Protein AF-A0A952CS26-F1 (afdb_monomer)

Secondary structure (DSSP, 8-state):
--HHHHHHHHHHHHHHTT--HHHHHHHHHHEEEEEEESSTTSPEEEEEEEGGGHHHHHHSPPPBP--HHHHHHHHHTT-PEEEE-SSPP----

Radius of gyration: 15.28 Å; Cα contacts (8 Å, |Δi|>4): 102; chains: 1; bounding box: 36×29×30 Å

Nearest PDB structures (foldseek):
  2e6x-assembly2_B  TM=8.384E-01  e=8.821E-07  Thermus thermophilus HB8
  2e6x-assembly3_C-2  TM=9.188E-01  e=3.391E-06  Thermus thermophilus HB8
  7z3o-assembly1_SD  TM=2.311E-01  e=3.625E-01  Thermochaetoides thermophila DSM 1495
  5lm7-assembly1_A  TM=3.206E-01  e=2.087E+00  Escherichia coli O157:H7
  7zg9-assembly2_B  TM=3.024E-01  e=5.728E+00  Saccharomyces cerevisiae S288C

Foldseek 3Di:
DDPVVVVVVVVVVCVVVVHDPVVVVVVVVQKDWDWAALDPPGQTEIEIEGPVLVVQVVVDRDGDDDDPVSVVVSVVVVRYHYHYRDPPPPDDD

Structure (mmCIF, N/CA/C/O backbone):
data_AF-A0A952CS26-F1
#
_entry.id   AF-A0A952CS26-F1
#
loop_
_atom_site.group_PDB
_atom_site.id
_atom_site.type_symbol
_atom_site.label_atom_id
_atom_site.label_alt_id
_atom_site.label_comp_id
_atom_site.label_asym_id
_atom_site.label_entity_id
_atom_site.label_seq_id
_atom_site.pdbx_PDB_ins_code
_atom_site.Cartn_x
_atom_site.Cartn_y
_atom_site.Cartn_z
_atom_site.occupancy
_atom_site.B_iso_or_equiv
_atom_site.auth_seq_id
_atom_site.auth_comp_id
_atom_site.auth_asym_id
_atom_site.auth_atom_id
_atom_site.pdbx_PDB_model_num
ATOM 1 N N . MET A 1 1 ? -9.947 8.082 -14.783 1.00 55.72 1 MET A N 1
ATOM 2 C CA . MET A 1 1 ? -10.790 8.732 -13.754 1.00 55.72 1 MET A CA 1
ATOM 3 C C . MET A 1 1 ? -9.987 9.883 -13.192 1.00 55.72 1 MET A C 1
ATOM 5 O O . MET A 1 1 ? -8.814 9.666 -12.925 1.00 55.72 1 MET A O 1
ATOM 9 N N . SER A 1 2 ? -10.556 11.078 -13.071 1.00 70.62 2 SER A N 1
ATOM 10 C CA . SER A 1 2 ? -9.826 12.210 -12.488 1.00 70.62 2 SER A CA 1
ATOM 11 C C . SER A 1 2 ? -9.656 12.002 -10.980 1.00 70.62 2 SER A C 1
ATOM 13 O O . SER A 1 2 ? -10.555 11.472 -10.330 1.00 70.62 2 SER A O 1
ATOM 15 N N . GLU A 1 3 ? -8.523 12.425 -10.425 1.00 69.19 3 GLU A N 1
ATOM 16 C CA . GLU A 1 3 ? -8.182 12.322 -8.995 1.00 69.19 3 GLU A CA 1
ATOM 17 C C . GLU A 1 3 ? -9.279 12.906 -8.086 1.00 69.19 3 GLU A C 1
ATOM 19 O O . GLU A 1 3 ? -9.693 12.285 -7.109 1.00 69.19 3 GLU A O 1
ATOM 24 N N . THR A 1 4 ? -9.874 14.027 -8.503 1.00 74.38 4 THR A N 1
ATOM 25 C CA . THR A 1 4 ? -11.022 14.667 -7.840 1.00 74.38 4 THR A CA 1
ATOM 26 C C . THR A 1 4 ? -12.242 13.746 -7.730 1.00 74.38 4 THR A C 1
ATOM 28 O O . THR A 1 4 ? -12.954 13.764 -6.731 1.00 74.38 4 THR A O 1
ATOM 31 N N . THR A 1 5 ? -12.491 12.907 -8.739 1.00 84.62 5 THR A N 1
ATOM 32 C CA . THR A 1 5 ? -13.616 11.959 -8.739 1.00 84.62 5 THR A CA 1
ATOM 33 C C . THR A 1 5 ? -13.367 10.792 -7.785 1.00 84.62 5 THR A C 1
ATOM 35 O O . THR A 1 5 ? -14.311 10.280 -7.186 1.00 84.62 5 THR A O 1
ATOM 38 N N . LEU A 1 6 ? -12.109 10.367 -7.633 1.00 82.06 6 LEU A N 1
ATOM 39 C CA . LEU A 1 6 ? -11.738 9.319 -6.684 1.00 82.06 6 LEU A CA 1
ATOM 40 C C . LEU A 1 6 ? -11.879 9.812 -5.242 1.00 82.06 6 LEU A C 1
ATOM 42 O O . LEU A 1 6 ? -12.466 9.106 -4.427 1.00 82.06 6 LEU A O 1
ATOM 46 N N . HIS A 1 7 ? -11.391 11.020 -4.955 1.00 82.12 7 HIS A N 1
ATOM 47 C CA . HIS A 1 7 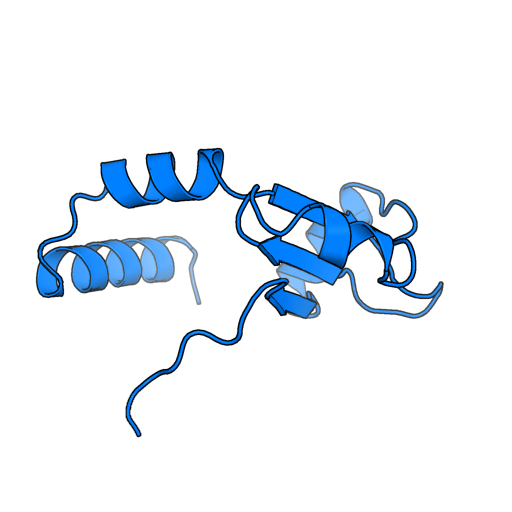? -11.473 11.614 -3.624 1.00 82.12 7 HIS A CA 1
ATOM 48 C C . HIS A 1 7 ? -12.927 11.757 -3.156 1.00 82.12 7 HIS A C 1
ATOM 50 O O . HIS A 1 7 ? -13.287 11.199 -2.126 1.00 82.12 7 HIS A O 1
ATOM 56 N N . ALA A 1 8 ? -13.794 12.356 -3.980 1.00 87.56 8 ALA A N 1
ATOM 57 C CA . ALA A 1 8 ? -15.217 12.494 -3.658 1.00 87.56 8 ALA A CA 1
ATOM 58 C C . ALA A 1 8 ? -15.909 11.136 -3.427 1.00 87.56 8 ALA A C 1
ATOM 60 O O . ALA A 1 8 ? -16.773 10.994 -2.562 1.00 87.56 8 ALA A O 1
ATOM 61 N N . ARG A 1 9 ? -15.522 10.101 -4.186 1.00 88.69 9 ARG A N 1
ATOM 62 C CA . ARG A 1 9 ? -16.063 8.748 -4.002 1.00 88.69 9 ARG A CA 1
ATOM 63 C C . ARG A 1 9 ? -15.593 8.109 -2.696 1.00 88.69 9 ARG A C 1
ATOM 65 O O . ARG A 1 9 ? -16.374 7.394 -2.069 1.00 88.69 9 ARG A O 1
ATOM 72 N N . LEU A 1 10 ? -14.339 8.330 -2.307 1.00 85.81 10 LEU A N 1
ATOM 73 C CA . LEU A 1 10 ? -13.808 7.869 -1.027 1.00 85.81 10 LEU A CA 1
ATOM 74 C C . LEU A 1 10 ? -14.527 8.559 0.130 1.00 85.81 10 LEU A C 1
ATOM 76 O O . LEU A 1 10 ? -15.038 7.859 0.996 1.00 85.81 10 LEU A O 1
ATOM 80 N N . GLU A 1 11 ? -14.655 9.887 0.098 1.00 88.06 11 GLU A N 1
ATOM 81 C CA . GLU A 1 11 ? -15.387 10.653 1.116 1.00 88.06 11 GLU A CA 1
ATOM 82 C C . GLU A 1 11 ? -16.821 10.145 1.289 1.00 88.06 11 GLU A C 1
ATOM 84 O O . GLU A 1 11 ? -17.239 9.857 2.409 1.00 88.06 11 GLU A O 1
ATOM 89 N N . GLN A 1 12 ? -17.548 9.944 0.184 1.00 89.75 12 GLN A N 1
ATOM 90 C CA . GLN A 1 12 ? -18.906 9.405 0.243 1.00 89.75 12 GLN A CA 1
ATOM 91 C C . GLN A 1 12 ? -18.939 7.994 0.846 1.00 89.75 12 GLN A C 1
ATOM 93 O O . GLN A 1 12 ? -19.771 7.709 1.698 1.00 89.75 12 GLN A O 1
ATOM 98 N N . THR A 1 13 ? -18.014 7.118 0.443 1.00 90.81 13 THR A N 1
ATOM 99 C CA . THR A 1 13 ? -17.956 5.738 0.957 1.00 90.81 13 THR A CA 1
ATOM 100 C C . THR A 1 13 ? -17.672 5.715 2.461 1.00 90.81 13 THR A C 1
ATOM 102 O O . THR A 1 13 ? -18.249 4.912 3.188 1.00 90.81 13 THR A O 1
ATOM 105 N N . LEU A 1 14 ? -16.785 6.590 2.938 1.00 89.44 14 LEU A N 1
ATOM 106 C CA . LEU A 1 14 ? -16.471 6.714 4.359 1.00 89.44 14 LEU A CA 1
ATOM 107 C C . LEU A 1 14 ? -17.675 7.243 5.144 1.00 89.44 14 LEU A C 1
ATOM 109 O O . LEU A 1 14 ? -18.027 6.660 6.169 1.00 89.44 14 LEU A O 1
ATOM 113 N N . ALA A 1 15 ? -18.357 8.267 4.621 1.00 89.44 15 ALA A N 1
ATOM 114 C CA . ALA A 1 15 ? -19.576 8.804 5.218 1.00 89.44 15 ALA A CA 1
ATOM 115 C C . ALA A 1 15 ? -20.681 7.738 5.332 1.00 89.44 15 ALA A C 1
ATOM 117 O O . ALA A 1 15 ? -21.290 7.601 6.392 1.00 89.44 15 ALA A O 1
ATOM 118 N N . ASP A 1 16 ? -20.886 6.932 4.285 1.00 94.31 16 ASP A N 1
ATOM 119 C CA . ASP A 1 16 ? -21.872 5.841 4.271 1.00 94.31 16 ASP A CA 1
ATOM 120 C C . ASP A 1 16 ? -21.569 4.762 5.329 1.00 94.31 16 ASP A C 1
ATOM 122 O O . ASP A 1 16 ? -22.480 4.122 5.855 1.00 94.31 16 ASP A O 1
ATOM 126 N N . LEU A 1 17 ? -20.289 4.569 5.662 1.00 91.75 17 LEU A N 1
ATOM 127 C CA . LEU A 1 17 ? -19.824 3.635 6.690 1.00 91.75 17 LEU A CA 1
ATOM 128 C C . LEU A 1 17 ? -19.743 4.263 8.093 1.00 91.75 17 LEU A C 1
ATOM 130 O O . LEU A 1 17 ? -19.379 3.569 9.043 1.00 91.75 17 LEU A O 1
ATOM 134 N N . GLY A 1 18 ? -20.060 5.556 8.239 1.00 92.62 18 GLY A N 1
ATOM 135 C CA . GLY A 1 18 ? -19.903 6.293 9.496 1.00 92.62 18 GLY A CA 1
ATOM 136 C C . GLY A 1 18 ? -18.443 6.434 9.940 1.00 92.62 18 GLY A C 1
ATOM 137 O O . GLY A 1 18 ? -18.170 6.526 11.136 1.00 92.62 18 GLY A O 1
ATOM 138 N N . VAL A 1 19 ? -17.503 6.395 8.992 1.00 89.56 19 VAL A N 1
ATOM 139 C CA . VAL A 1 19 ? -16.067 6.534 9.237 1.00 89.56 19 VAL A CA 1
ATOM 140 C C . VAL A 1 19 ? -15.655 7.971 8.941 1.00 89.56 19 VAL A C 1
ATOM 142 O O . VAL A 1 19 ? -15.838 8.467 7.833 1.00 89.56 19 VAL A O 1
ATOM 145 N N . GLU A 1 20 ? -15.063 8.637 9.927 1.00 88.69 20 GLU A N 1
ATOM 146 C CA . GLU A 1 20 ? -14.497 9.975 9.749 1.00 88.69 20 GLU A CA 1
ATOM 147 C C . GLU A 1 20 ? -13.311 9.939 8.776 1.00 88.69 20 GLU A C 1
ATOM 149 O O . GLU A 1 20 ? -12.458 9.054 8.861 1.00 88.69 20 GLU A O 1
ATOM 154 N N . ALA A 1 21 ? -13.200 10.931 7.887 1.00 80.81 21 ALA A N 1
ATOM 155 C CA . ALA A 1 21 ? -12.120 10.985 6.895 1.00 80.81 21 ALA A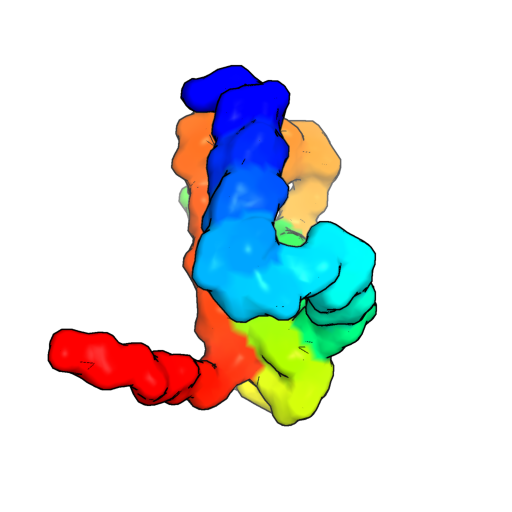 CA 1
ATOM 156 C C . ALA A 1 21 ? -10.719 10.917 7.539 1.00 80.81 21 ALA A C 1
ATOM 158 O O . ALA A 1 21 ? -9.839 10.207 7.050 1.00 80.81 21 ALA A O 1
ATOM 159 N N . GLY A 1 22 ? -10.540 11.566 8.696 1.00 85.06 22 GLY A N 1
ATOM 160 C CA . GLY A 1 22 ? -9.289 11.522 9.459 1.00 85.06 22 GLY A CA 1
ATOM 161 C C . GLY A 1 22 ? -8.907 10.125 9.965 1.00 85.06 22 GLY A C 1
ATOM 162 O O . GLY A 1 22 ? -7.721 9.840 10.112 1.00 85.06 22 GLY A O 1
ATOM 163 N N . ALA A 1 23 ? -9.875 9.223 10.160 1.00 86.62 23 ALA A N 1
ATOM 164 C CA . ALA A 1 23 ? -9.600 7.846 10.569 1.00 86.62 23 ALA A CA 1
ATOM 165 C C . ALA A 1 23 ? -8.929 7.035 9.448 1.00 86.62 23 ALA A C 1
ATOM 167 O O . ALA A 1 23 ? -8.151 6.122 9.727 1.00 86.62 23 ALA A O 1
ATOM 168 N N . LEU A 1 24 ? -9.191 7.366 8.176 1.00 83.62 24 LEU A N 1
ATOM 169 C CA . LEU A 1 24 ? -8.503 6.738 7.047 1.00 83.62 24 LEU A CA 1
ATOM 170 C C . LEU A 1 24 ? -7.041 7.192 6.968 1.00 83.62 24 LEU A C 1
ATOM 172 O O . LEU A 1 24 ? -6.163 6.365 6.727 1.00 83.62 24 LEU A O 1
ATOM 176 N N . GLU A 1 25 ? -6.784 8.481 7.192 1.00 85.00 25 GLU A N 1
ATOM 177 C CA . GLU A 1 25 ? -5.431 9.045 7.256 1.00 85.00 25 GLU A CA 1
ATOM 178 C C . GLU A 1 25 ? -4.628 8.389 8.392 1.00 85.00 25 GLU A C 1
ATOM 180 O O . GLU A 1 25 ? -3.510 7.904 8.196 1.00 85.00 25 GLU A O 1
ATOM 185 N N . GLU A 1 26 ? -5.246 8.288 9.573 1.00 89.12 26 GLU A N 1
ATOM 186 C CA . GLU A 1 26 ? -4.678 7.611 10.734 1.00 89.12 26 GLU A CA 1
ATOM 187 C C . GLU A 1 26 ? -4.400 6.136 10.429 1.00 89.12 26 GLU A C 1
ATOM 189 O O . GLU A 1 26 ? -3.287 5.659 10.666 1.00 89.12 26 GLU A O 1
ATOM 194 N N . LEU A 1 27 ? -5.350 5.417 9.824 1.00 86.31 27 LEU A N 1
ATOM 195 C CA . LEU A 1 27 ? -5.132 4.041 9.388 1.00 86.31 27 LEU A CA 1
ATOM 196 C C . LEU A 1 27 ? -3.940 3.953 8.432 1.00 86.31 27 LEU A C 1
ATOM 198 O O . LEU A 1 27 ? -3.030 3.167 8.683 1.00 86.31 27 LEU A O 1
ATOM 202 N N . ALA A 1 28 ? -3.911 4.766 7.374 1.00 88.25 28 ALA A N 1
ATOM 203 C CA . ALA A 1 28 ? -2.860 4.748 6.361 1.00 88.25 28 ALA A CA 1
ATOM 204 C C . ALA A 1 28 ? -1.464 4.962 6.969 1.00 88.25 28 ALA A C 1
ATOM 206 O O . ALA A 1 28 ? -0.522 4.259 6.592 1.00 88.25 28 ALA A O 1
ATOM 207 N N . SER A 1 29 ? -1.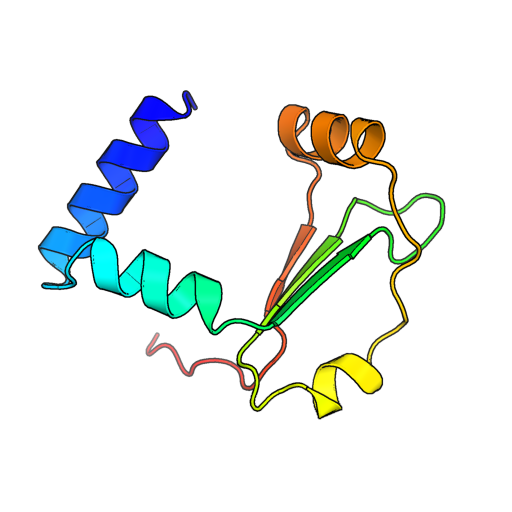347 5.861 7.953 1.00 90.50 29 SER A N 1
ATOM 208 C CA . SER A 1 29 ? -0.101 6.111 8.691 1.00 90.50 29 SER A CA 1
ATOM 209 C C . SER A 1 29 ? 0.358 4.941 9.573 1.00 90.50 29 SER A C 1
ATOM 211 O O . SER A 1 29 ? 1.553 4.788 9.818 1.00 90.50 29 SER A O 1
ATOM 213 N N . ASN A 1 30 ? -0.571 4.089 10.017 1.00 91.69 30 ASN A N 1
ATOM 214 C CA . ASN A 1 30 ? -0.290 2.911 10.842 1.00 91.69 30 ASN A CA 1
ATOM 215 C C . ASN A 1 30 ? -0.053 1.632 10.013 1.00 91.69 30 ASN A C 1
ATOM 217 O O . ASN A 1 30 ? 0.290 0.579 10.566 1.00 91.69 30 ASN A O 1
ATOM 221 N N . LEU A 1 31 ? -0.232 1.692 8.690 1.00 94.56 31 LEU A N 1
ATOM 222 C CA . LEU A 1 31 ? 0.066 0.582 7.790 1.00 94.56 31 LEU A CA 1
ATOM 223 C C . LEU A 1 31 ? 1.563 0.515 7.470 1.00 94.56 31 LEU A C 1
ATOM 225 O O . LEU A 1 31 ? 2.267 1.518 7.366 1.00 94.56 31 LEU A O 1
ATOM 229 N N . LEU A 1 32 ? 2.052 -0.706 7.271 1.00 95.31 32 LEU A N 1
ATOM 230 C CA . LEU A 1 32 ? 3.376 -0.954 6.725 1.00 95.31 32 LEU A CA 1
ATOM 231 C C . LEU A 1 32 ? 3.298 -0.951 5.197 1.00 95.31 32 LEU A C 1
ATOM 233 O O . LEU A 1 32 ? 2.536 -1.721 4.610 1.00 95.31 32 LEU A O 1
ATOM 237 N N . TRP A 1 33 ? 4.150 -0.143 4.566 1.00 95.06 33 TRP A N 1
ATOM 238 C CA . TRP A 1 33 ? 4.223 0.005 3.114 1.00 95.06 33 TRP A CA 1
ATOM 239 C C . TRP A 1 33 ? 5.587 -0.439 2.583 1.00 95.06 33 TRP A C 1
ATOM 241 O O . TRP A 1 33 ? 6.635 -0.088 3.131 1.00 95.06 33 TRP A O 1
ATOM 251 N N . ARG A 1 34 ? 5.592 -1.202 1.488 1.00 95.56 34 ARG A N 1
ATOM 252 C CA . ARG A 1 34 ? 6.797 -1.514 0.704 1.00 95.56 34 ARG A CA 1
ATOM 253 C C . ARG A 1 34 ? 6.498 -1.316 -0.772 1.00 95.56 34 ARG A C 1
ATOM 255 O O . ARG A 1 34 ? 5.553 -1.906 -1.282 1.00 95.56 34 ARG A O 1
ATOM 262 N N . ILE A 1 35 ? 7.325 -0.523 -1.442 1.00 95.56 35 ILE A N 1
ATOM 263 C CA . ILE A 1 35 ? 7.166 -0.187 -2.858 1.00 95.56 35 ILE A CA 1
ATOM 264 C C . ILE A 1 35 ? 8.432 -0.600 -3.601 1.00 95.56 35 ILE A C 1
ATOM 266 O O . ILE A 1 35 ? 9.542 -0.394 -3.108 1.00 95.56 35 ILE A O 1
ATOM 270 N N . GLY A 1 36 ? 8.264 -1.218 -4.765 1.00 96.00 36 GLY A N 1
ATOM 271 C CA . GLY A 1 36 ? 9.370 -1.611 -5.629 1.00 96.00 36 GLY A CA 1
ATOM 272 C C . GLY A 1 36 ? 8.976 -2.698 -6.620 1.00 96.00 36 GLY A C 1
ATOM 273 O O . GLY A 1 36 ? 7.811 -3.078 -6.706 1.00 96.00 36 GLY A O 1
ATOM 274 N N . ARG A 1 37 ? 9.941 -3.236 -7.364 1.00 94.19 37 ARG A N 1
ATOM 275 C CA . ARG A 1 37 ? 9.700 -4.297 -8.352 1.00 94.19 37 ARG A CA 1
ATOM 276 C C . ARG A 1 37 ? 10.041 -5.670 -7.786 1.00 94.19 37 ARG A C 1
ATOM 278 O O . ARG A 1 37 ? 11.082 -5.854 -7.153 1.00 94.19 37 ARG A O 1
ATOM 285 N N . ALA A 1 38 ? 9.175 -6.652 -8.022 1.00 87.00 38 ALA A N 1
ATOM 286 C CA . ALA A 1 38 ? 9.435 -8.035 -7.619 1.00 87.00 38 ALA A CA 1
ATOM 287 C C . ALA A 1 38 ? 10.529 -8.688 -8.491 1.00 87.00 38 ALA A C 1
ATOM 289 O O . ALA A 1 38 ? 11.357 -9.447 -7.997 1.00 87.00 38 ALA A O 1
ATOM 290 N N . ASN A 1 39 ? 10.573 -8.347 -9.774 1.00 87.62 39 ASN A N 1
ATOM 291 C CA . ASN A 1 39 ? 11.517 -8.804 -10.795 1.00 87.62 39 ASN A CA 1
ATOM 292 C C . ASN A 1 39 ? 11.851 -7.632 -11.739 1.00 87.62 39 ASN A C 1
ATOM 294 O O . ASN A 1 39 ? 11.141 -6.633 -11.719 1.00 87.62 39 ASN A O 1
ATOM 298 N N . ASP A 1 40 ? 12.943 -7.723 -12.510 1.00 82.62 40 ASP A N 1
ATOM 299 C CA . ASP A 1 40 ? 13.428 -6.584 -13.324 1.00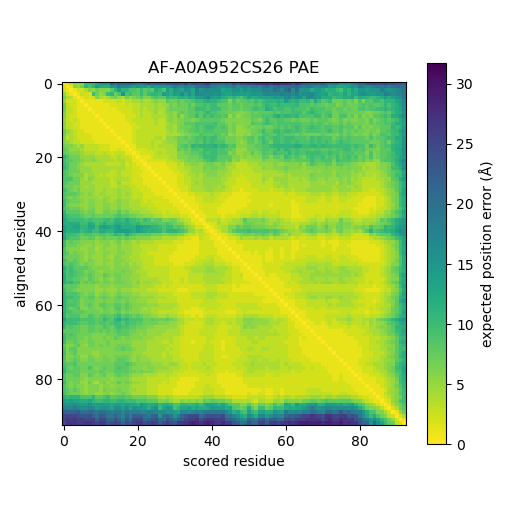 82.62 40 ASP A CA 1
ATOM 300 C C . ASP A 1 40 ? 12.375 -6.108 -14.338 1.00 82.62 40 ASP A C 1
ATOM 302 O O . ASP A 1 40 ? 12.111 -4.915 -14.429 1.00 82.62 40 ASP A O 1
ATOM 306 N N . ASP 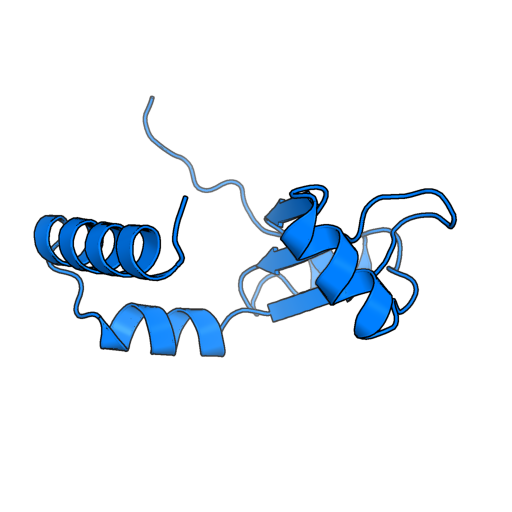A 1 41 ? 11.672 -7.045 -14.975 1.00 83.31 41 ASP A N 1
ATOM 307 C CA . ASP A 1 41 ? 10.609 -6.751 -15.949 1.00 83.31 41 ASP A CA 1
ATOM 308 C C . ASP A 1 41 ? 9.198 -6.716 -15.322 1.00 83.31 41 ASP A C 1
ATOM 310 O O . ASP A 1 41 ? 8.183 -6.810 -16.011 1.00 83.31 41 ASP A O 1
ATOM 314 N N . GLY A 1 42 ? 9.111 -6.661 -13.990 1.00 85.38 42 GLY A N 1
ATOM 315 C CA . GLY A 1 42 ? 7.847 -6.713 -13.255 1.00 85.38 42 GLY A CA 1
ATOM 316 C C . GLY A 1 42 ? 7.158 -5.371 -13.079 1.00 85.38 42 GLY A C 1
ATOM 317 O O . GLY A 1 42 ? 7.829 -4.338 -13.092 1.00 85.38 42 GLY A O 1
ATOM 318 N N . PRO A 1 43 ? 5.843 -5.360 -12.789 1.00 93.12 43 PRO A N 1
ATOM 319 C CA . PRO A 1 43 ? 5.157 -4.132 -12.412 1.00 93.12 43 PRO A CA 1
ATOM 320 C C . PRO A 1 43 ? 5.722 -3.560 -11.108 1.00 93.12 43 PRO A C 1
ATOM 322 O O . PRO A 1 43 ? 6.162 -4.298 -10.213 1.00 93.12 43 PRO A O 1
ATOM 325 N N . VAL A 1 44 ? 5.630 -2.238 -10.963 1.00 96.06 44 VAL A N 1
ATOM 326 C CA . VAL A 1 44 ? 5.799 -1.591 -9.659 1.00 96.06 44 VAL A CA 1
ATOM 327 C C . VAL A 1 44 ? 4.749 -2.173 -8.716 1.00 96.06 44 VAL A C 1
ATOM 329 O O . VAL A 1 44 ? 3.550 -2.143 -8.984 1.00 96.06 44 VAL A O 1
ATOM 332 N N . THR A 1 45 ? 5.215 -2.767 -7.627 1.00 96.69 45 THR A N 1
ATOM 333 C CA . THR A 1 45 ? 4.389 -3.465 -6.650 1.00 96.69 45 THR A CA 1
ATOM 334 C C . THR A 1 45 ? 4.351 -2.667 -5.356 1.00 96.69 45 THR A C 1
ATOM 336 O O . THR A 1 45 ? 5.395 -2.309 -4.809 1.00 96.69 45 THR A O 1
ATOM 339 N N . VAL A 1 46 ? 3.146 -2.422 -4.849 1.00 96.31 46 VAL A N 1
ATOM 340 C CA . VAL A 1 46 ? 2.886 -1.825 -3.539 1.00 96.31 46 VAL A CA 1
ATOM 341 C C . VAL A 1 46 ? 2.356 -2.922 -2.627 1.00 96.31 46 VAL A C 1
ATOM 343 O O . VAL A 1 46 ? 1.236 -3.399 -2.797 1.00 96.31 46 VAL A O 1
ATOM 346 N N . ARG A 1 47 ? 3.162 -3.329 -1.648 1.00 96.62 47 ARG A N 1
ATOM 347 C CA . ARG A 1 47 ? 2.722 -4.206 -0.562 1.00 96.62 47 ARG A CA 1
ATOM 348 C C . ARG A 1 47 ? 2.295 -3.366 0.621 1.00 96.62 47 ARG A C 1
ATOM 350 O O . ARG A 1 47 ? 3.082 -2.560 1.117 1.00 96.62 47 ARG A O 1
ATOM 357 N N . VAL A 1 48 ? 1.076 -3.605 1.078 1.00 96.31 48 VAL A N 1
ATOM 358 C CA . VAL A 1 48 ? 0.469 -2.909 2.208 1.00 96.31 48 VAL A CA 1
ATOM 359 C C . VAL A 1 48 ? -0.109 -3.920 3.189 1.00 96.31 48 VAL A C 1
ATOM 361 O O . VAL A 1 48 ? -0.652 -4.949 2.792 1.00 96.31 48 VAL A O 1
ATOM 364 N N . GLY A 1 49 ? 0.033 -3.653 4.480 1.00 95.38 49 GLY A N 1
ATOM 365 C CA . GLY A 1 49 ? -0.461 -4.533 5.530 1.00 95.38 49 GLY A CA 1
ATOM 366 C C . GLY A 1 49 ? -0.383 -3.881 6.898 1.00 95.38 49 GLY A C 1
ATOM 367 O O . GLY A 1 49 ? 0.224 -2.827 7.064 1.00 95.38 49 GLY A O 1
ATOM 368 N N . LEU A 1 50 ? -0.989 -4.515 7.898 1.00 93.00 50 LEU A N 1
ATOM 369 C CA . LEU A 1 50 ? -0.886 -4.052 9.281 1.00 93.00 50 LEU A CA 1
ATOM 370 C C . LEU A 1 50 ? 0.561 -4.172 9.777 1.00 93.00 50 LEU A C 1
ATOM 372 O O . LEU A 1 50 ? 1.264 -5.118 9.415 1.00 93.00 50 LEU A O 1
ATOM 376 N N . ALA A 1 51 ? 0.982 -3.283 10.680 1.00 91.00 51 ALA A N 1
ATOM 377 C CA . ALA A 1 51 ? 2.294 -3.377 11.328 1.00 91.00 51 ALA A CA 1
ATOM 378 C C . ALA A 1 51 ? 2.521 -4.740 12.019 1.00 91.00 51 ALA A C 1
ATOM 380 O O . ALA A 1 51 ? 3.626 -5.280 11.994 1.00 91.00 51 ALA A O 1
ATOM 381 N N . SER A 1 52 ? 1.457 -5.359 12.544 1.00 91.25 52 SER A N 1
ATOM 382 C CA . SER A 1 52 ? 1.477 -6.714 13.120 1.00 91.25 52 SER A CA 1
ATOM 383 C C . SER A 1 52 ? 1.833 -7.822 12.120 1.00 91.25 52 SER A C 1
ATOM 385 O O . SER A 1 52 ? 2.176 -8.926 12.527 1.00 91.25 52 SER A O 1
ATOM 387 N N . SER A 1 53 ? 1.779 -7.548 10.814 1.00 93.69 53 SER A N 1
ATOM 388 C CA . SER A 1 53 ? 2.138 -8.492 9.749 1.00 93.69 53 SER A CA 1
ATOM 389 C C . SER A 1 53 ? 3.605 -8.382 9.319 1.00 93.69 53 SER A C 1
ATOM 391 O O . SER A 1 53 ? 3.986 -8.994 8.324 1.00 93.69 53 SER A O 1
ATOM 393 N N . ALA A 1 54 ? 4.449 -7.632 10.039 1.00 92.69 54 ALA A N 1
ATOM 394 C CA . ALA A 1 54 ? 5.844 -7.386 9.661 1.00 92.69 54 ALA A CA 1
ATOM 395 C C . ALA A 1 54 ? 6.658 -8.666 9.374 1.00 92.69 54 ALA A C 1
ATOM 397 O O . ALA A 1 54 ? 7.464 -8.671 8.445 1.00 92.69 54 ALA A O 1
ATOM 398 N N . GLU A 1 55 ? 6.432 -9.759 10.109 1.00 93.94 55 GLU A N 1
ATOM 399 C CA . GLU A 1 55 ? 7.091 -11.051 9.848 1.00 93.94 55 GLU A CA 1
ATOM 400 C C . GLU A 1 55 ? 6.685 -11.657 8.495 1.00 93.94 55 GLU A C 1
ATOM 402 O O . GLU A 1 55 ? 7.525 -12.193 7.774 1.00 93.94 55 GLU A O 1
ATOM 407 N N . LEU A 1 56 ? 5.420 -11.505 8.087 1.00 94.25 56 LEU A N 1
ATOM 408 C CA . LEU A 1 56 ? 4.945 -11.972 6.781 1.00 94.25 56 LEU A CA 1
ATOM 409 C C . LEU A 1 56 ? 5.594 -11.198 5.634 1.00 94.25 56 LEU A C 1
ATOM 411 O O . LEU A 1 56 ? 5.862 -11.773 4.588 1.00 94.25 56 LEU A O 1
ATOM 415 N N . PHE A 1 57 ? 5.909 -9.915 5.813 1.00 94.88 57 PHE A N 1
ATOM 416 C CA . PHE A 1 57 ? 6.663 -9.174 4.798 1.00 94.88 57 PHE A CA 1
ATOM 417 C C . PHE A 1 57 ? 8.066 -9.749 4.578 1.00 94.88 57 PHE A C 1
ATOM 419 O O . PHE A 1 57 ? 8.566 -9.691 3.456 1.00 94.88 57 PHE A O 1
ATOM 426 N N . GLN A 1 58 ? 8.698 -10.292 5.625 1.00 92.38 58 GLN A N 1
ATOM 427 C CA . GLN A 1 58 ? 10.050 -10.855 5.550 1.00 92.38 58 GLN A CA 1
ATOM 428 C C . GLN A 1 58 ? 10.087 -12.204 4.826 1.00 92.38 58 GLN A C 1
ATOM 430 O O . GLN A 1 58 ? 11.110 -12.544 4.237 1.00 92.38 58 GLN A O 1
ATOM 435 N N . SER A 1 59 ? 8.988 -12.962 4.843 1.00 93.81 59 SER A N 1
ATOM 436 C CA . SER A 1 59 ? 8.897 -14.241 4.129 1.00 93.81 59 SER A CA 1
ATOM 437 C C . SER A 1 59 ? 8.647 -14.080 2.625 1.00 93.81 59 SER A C 1
ATOM 439 O O . SER A 1 59 ? 8.852 -15.023 1.860 1.00 93.81 59 SER A O 1
ATOM 441 N N . LEU A 1 60 ? 8.229 -12.891 2.179 1.00 93.56 60 LEU A N 1
ATOM 442 C CA . LEU A 1 60 ? 8.005 -12.588 0.769 1.00 93.56 60 LEU A CA 1
ATOM 443 C C . LEU A 1 60 ? 9.311 -12.229 0.051 1.00 93.56 60 LEU A C 1
ATOM 445 O O . LEU A 1 60 ? 10.230 -11.642 0.619 1.00 93.56 60 LEU A O 1
ATOM 449 N N . GLN A 1 61 ? 9.353 -12.491 -1.258 1.00 92.69 61 GLN A N 1
ATOM 450 C CA . GLN A 1 61 ? 10.456 -12.061 -2.119 1.00 92.69 61 GLN A CA 1
ATOM 451 C C . GLN A 1 61 ? 10.694 -10.552 -1.986 1.00 92.69 61 GLN A C 1
ATOM 453 O O . GLN A 1 61 ? 9.767 -9.762 -2.183 1.00 92.69 61 GLN A O 1
ATOM 458 N N . ARG A 1 62 ? 11.931 -10.144 -1.683 1.00 93.06 62 ARG A N 1
ATOM 459 C CA . ARG A 1 62 ? 12.291 -8.734 -1.496 1.00 93.06 62 ARG A CA 1
ATOM 460 C C . ARG A 1 62 ? 12.035 -7.928 -2.771 1.00 93.06 62 ARG A C 1
ATOM 462 O O . ARG A 1 62 ? 12.491 -8.313 -3.844 1.00 93.06 62 ARG A O 1
ATOM 469 N N . LEU A 1 63 ? 11.361 -6.789 -2.629 1.00 95.12 63 LEU A N 1
ATOM 470 C CA . LEU A 1 63 ? 11.220 -5.827 -3.718 1.00 95.12 63 LEU A CA 1
ATOM 471 C C . LEU A 1 63 ? 12.555 -5.113 -3.942 1.00 95.12 63 LEU A C 1
ATOM 473 O O . LEU A 1 63 ? 13.212 -4.689 -2.987 1.00 95.12 63 LEU A O 1
ATOM 477 N N . ARG A 1 64 ? 12.962 -4.981 -5.202 1.00 93.88 64 ARG A N 1
ATOM 478 C CA . ARG A 1 64 ? 14.034 -4.064 -5.591 1.00 93.88 64 ARG A CA 1
ATOM 479 C C . ARG A 1 64 ? 13.478 -2.648 -5.645 1.00 93.88 64 ARG A C 1
ATOM 481 O O . ARG A 1 64 ? 12.319 -2.467 -6.010 1.00 93.88 64 ARG A O 1
ATOM 488 N N . GLY A 1 65 ? 14.287 -1.669 -5.247 1.00 91.19 65 GLY A N 1
ATOM 489 C CA . GLY A 1 65 ? 13.883 -0.265 -5.306 1.00 91.19 65 GLY A CA 1
ATOM 490 C C . GLY A 1 65 ? 13.489 0.118 -6.732 1.00 91.19 65 GLY A C 1
ATOM 491 O O . GLY A 1 65 ? 14.147 -0.312 -7.675 1.00 91.19 65 GLY A O 1
ATOM 492 N N . ALA A 1 66 ? 12.410 0.882 -6.856 1.00 92.06 66 ALA A N 1
ATOM 493 C CA . ALA A 1 66 ? 12.025 1.560 -8.086 1.00 92.06 66 ALA A CA 1
ATOM 494 C C . ALA A 1 66 ? 12.313 3.052 -7.898 1.00 92.06 66 ALA A C 1
ATOM 496 O O . ALA A 1 66 ? 12.112 3.573 -6.799 1.00 92.06 66 ALA A O 1
ATOM 497 N N . ALA A 1 67 ? 12.811 3.719 -8.933 1.00 92.50 67 ALA A N 1
ATOM 498 C CA . ALA A 1 67 ? 12.993 5.163 -8.918 1.00 92.50 67 ALA A CA 1
ATOM 499 C C . ALA A 1 67 ? 11.637 5.881 -8.977 1.00 92.50 67 ALA A C 1
ATOM 501 O O . ALA A 1 67 ? 10.675 5.358 -9.537 1.00 92.50 67 ALA A O 1
ATOM 502 N N . ASP A 1 68 ? 11.576 7.111 -8.466 1.00 94.12 68 ASP A N 1
ATOM 503 C CA . ASP A 1 68 ? 10.343 7.910 -8.440 1.00 94.12 68 ASP A CA 1
ATOM 504 C C . ASP A 1 68 ? 9.701 8.042 -9.829 1.00 94.12 68 ASP A C 1
ATOM 506 O O . ASP A 1 68 ? 8.488 7.903 -9.961 1.00 94.12 68 ASP A O 1
ATOM 510 N N . ALA A 1 69 ? 10.516 8.207 -10.878 1.00 94.56 69 ALA A N 1
ATOM 511 C CA . ALA A 1 69 ? 10.041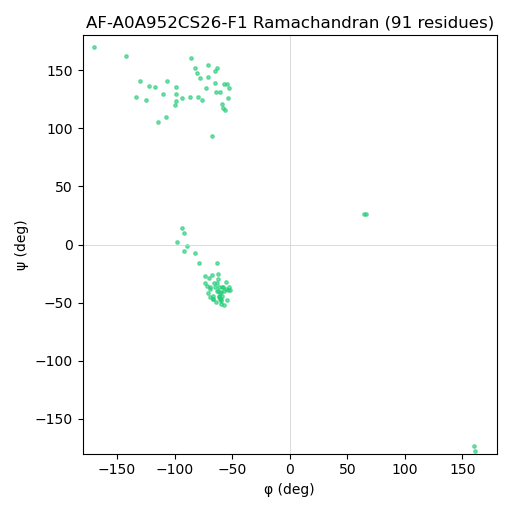 8.274 -12.261 1.00 94.56 69 ALA A CA 1
ATOM 512 C C . ALA A 1 69 ? 9.344 6.979 -12.715 1.00 94.56 69 ALA A C 1
ATOM 514 O O . ALA A 1 69 ? 8.313 7.033 -13.377 1.00 94.56 69 ALA A O 1
ATOM 515 N N . GLU A 1 70 ? 9.871 5.816 -12.322 1.00 92.19 70 GLU A N 1
ATOM 516 C CA . GLU A 1 70 ? 9.266 4.519 -12.644 1.00 92.19 70 GLU A CA 1
ATOM 517 C C . GLU A 1 70 ? 7.949 4.308 -11.893 1.00 92.19 70 GLU A C 1
ATOM 519 O O . GLU A 1 70 ? 7.013 3.704 -12.417 1.00 92.19 70 GLU A O 1
ATOM 524 N N . ILE A 1 71 ? 7.879 4.786 -10.648 1.00 93.81 71 ILE A N 1
ATOM 525 C CA . ILE A 1 71 ? 6.660 4.739 -9.838 1.00 93.81 71 ILE A CA 1
ATOM 526 C C . ILE A 1 71 ? 5.597 5.643 -10.467 1.00 93.81 71 ILE A C 1
ATOM 528 O O . ILE A 1 71 ? 4.457 5.215 -10.638 1.00 93.81 71 ILE A O 1
ATOM 532 N N . GLU A 1 72 ? 5.966 6.867 -10.841 1.00 94.19 72 GLU A N 1
ATOM 533 C CA . GLU A 1 72 ? 5.068 7.834 -11.469 1.00 94.19 72 GLU A CA 1
ATOM 534 C C . GLU A 1 72 ? 4.525 7.321 -12.810 1.00 94.19 72 GLU A C 1
ATOM 536 O O . GLU A 1 72 ? 3.320 7.398 -13.053 1.00 94.19 72 GLU A O 1
ATOM 541 N N . GLU A 1 73 ? 5.388 6.753 -13.655 1.00 94.62 73 GLU A N 1
ATOM 542 C CA . GLU A 1 73 ? 4.998 6.117 -14.918 1.00 94.62 73 GLU A CA 1
ATOM 543 C C . GLU A 1 73 ? 4.021 4.961 -14.674 1.00 94.62 73 GLU A C 1
ATOM 545 O O . GLU A 1 73 ? 2.936 4.934 -15.253 1.00 94.62 73 GLU A O 1
ATOM 550 N N . ALA A 1 74 ? 4.329 4.061 -13.736 1.00 93.38 74 ALA A N 1
ATOM 551 C CA . ALA A 1 74 ? 3.448 2.938 -13.431 1.00 93.38 74 ALA A CA 1
ATOM 552 C C . ALA A 1 74 ? 2.068 3.380 -12.913 1.00 93.38 74 ALA A C 1
ATOM 554 O O . ALA A 1 74 ? 1.053 2.749 -13.225 1.00 93.38 74 ALA A O 1
ATOM 555 N N . VAL A 1 75 ? 2.012 4.456 -12.121 1.00 93.25 75 VAL A N 1
ATOM 556 C CA . VAL A 1 75 ? 0.752 5.048 -11.644 1.00 93.25 75 VAL A CA 1
ATOM 557 C C . VAL A 1 75 ? -0.040 5.636 -12.809 1.00 93.25 75 VAL A C 1
ATOM 559 O O . VAL A 1 75 ? -1.237 5.364 -12.922 1.00 93.25 75 VAL A O 1
ATOM 562 N N . LYS A 1 76 ? 0.616 6.401 -13.689 1.00 93.56 76 LYS A N 1
ATOM 563 C CA . LYS A 1 76 ? -0.009 7.001 -14.878 1.00 93.56 76 LYS A CA 1
ATOM 564 C C . LYS A 1 76 ? -0.574 5.943 -15.823 1.00 93.56 76 LYS A C 1
ATOM 566 O O . LYS A 1 76 ? -1.700 6.093 -16.295 1.00 93.56 76 LYS A O 1
ATOM 571 N N . ASP A 1 77 ? 0.166 4.861 -16.025 1.00 94.25 77 ASP A N 1
ATOM 572 C CA . ASP A 1 77 ? -0.205 3.774 -16.930 1.00 94.25 77 ASP A CA 1
ATOM 573 C C . ASP A 1 77 ? -1.183 2.769 -16.301 1.00 94.25 77 ASP A C 1
ATOM 575 O O . ASP A 1 77 ? -1.679 1.867 -16.977 1.00 94.25 77 ASP A O 1
ATOM 579 N N . GLY A 1 78 ? -1.474 2.895 -15.000 1.00 92.19 78 GLY A N 1
ATOM 580 C CA . GLY A 1 78 ? -2.340 1.964 -14.277 1.00 92.19 78 GLY A CA 1
ATOM 581 C C . GLY A 1 78 ? -1.753 0.553 -14.157 1.00 92.19 78 GLY A C 1
ATOM 582 O O . GLY A 1 78 ? -2.499 -0.418 -14.040 1.00 92.19 78 GLY A O 1
ATOM 583 N N . THR A 1 79 ? -0.424 0.426 -14.194 1.00 93.94 79 THR A N 1
ATOM 584 C CA . THR A 1 79 ? 0.298 -0.858 -14.155 1.00 93.94 79 THR A CA 1
ATOM 585 C C . THR A 1 79 ? 0.804 -1.223 -12.759 1.00 93.94 79 THR A C 1
ATOM 587 O O . THR A 1 79 ? 1.427 -2.271 -12.577 1.00 93.94 79 THR A O 1
ATOM 590 N N . VAL A 1 80 ? 0.511 -0.398 -11.747 1.00 94.81 80 VAL A N 1
ATOM 591 C CA . VAL A 1 80 ? 0.828 -0.700 -10.346 1.00 94.81 80 VAL A CA 1
ATOM 592 C C . VAL A 1 80 ? 0.056 -1.928 -9.869 1.00 94.81 80 VAL A C 1
ATOM 594 O O . VAL A 1 80 ? -1.166 -2.016 -9.986 1.00 94.81 80 VAL A O 1
ATOM 597 N N . ARG A 1 81 ? 0.770 -2.860 -9.240 1.00 95.56 81 ARG A N 1
ATOM 598 C CA . ARG A 1 81 ? 0.188 -4.020 -8.564 1.00 95.56 81 ARG A CA 1
ATOM 599 C C . ARG A 1 81 ? 0.103 -3.765 -7.064 1.00 95.56 81 ARG A C 1
ATOM 601 O O . ARG A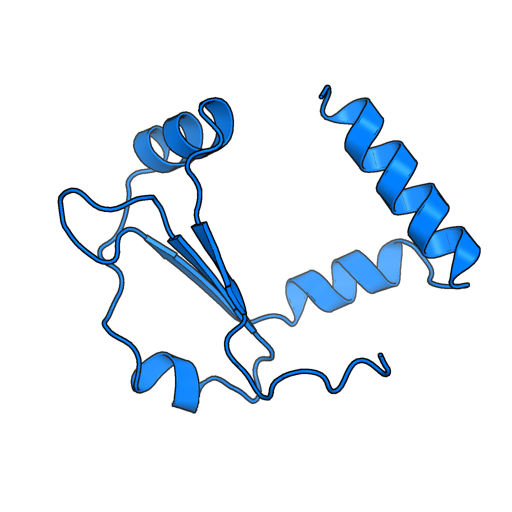 1 81 ? 1.128 -3.600 -6.412 1.00 95.56 81 ARG A O 1
ATOM 608 N N . VAL A 1 82 ? -1.101 -3.798 -6.500 1.00 94.69 82 VAL A N 1
ATOM 609 C CA . VAL A 1 82 ? -1.308 -3.672 -5.048 1.00 94.69 82 VAL A CA 1
ATOM 610 C C . VAL A 1 82 ? -1.505 -5.051 -4.424 1.00 94.69 82 VAL A C 1
ATOM 612 O O . VAL A 1 82 ? -2.317 -5.847 -4.893 1.00 94.69 82 VAL A O 1
ATOM 615 N N . GLU A 1 83 ? -0.762 -5.339 -3.358 1.00 95.25 83 GLU A N 1
ATOM 616 C CA . GLU A 1 83 ? -0.800 -6.608 -2.633 1.00 95.25 83 GLU A CA 1
ATOM 617 C C . GLU A 1 83 ? -1.082 -6.372 -1.146 1.00 95.25 83 GLU A C 1
ATOM 619 O O . GLU A 1 83 ? -0.332 -5.671 -0.466 1.00 95.25 83 GLU A O 1
ATOM 624 N N . TRP A 1 84 ? -2.135 -7.006 -0.624 1.00 94.94 84 TRP A N 1
ATOM 625 C CA . TRP A 1 84 ? -2.375 -7.059 0.817 1.00 94.94 84 TRP A CA 1
ATOM 626 C C . TRP A 1 84 ? -1.492 -8.128 1.469 1.00 94.94 84 TRP A C 1
ATOM 628 O O . TRP A 1 84 ? -1.523 -9.294 1.066 1.00 94.94 84 TRP A O 1
ATOM 638 N N . VAL A 1 85 ? -0.744 -7.746 2.503 1.00 95.00 85 VAL A N 1
ATOM 639 C CA . VAL A 1 85 ? 0.113 -8.637 3.289 1.00 95.00 85 VAL A CA 1
ATOM 640 C C . VAL A 1 85 ? -0.432 -8.730 4.707 1.00 95.00 85 VAL A C 1
ATOM 642 O O . VAL A 1 85 ? -0.303 -7.815 5.516 1.00 95.00 85 VAL A O 1
ATOM 645 N N . GLY A 1 86 ? -1.044 -9.863 5.012 1.00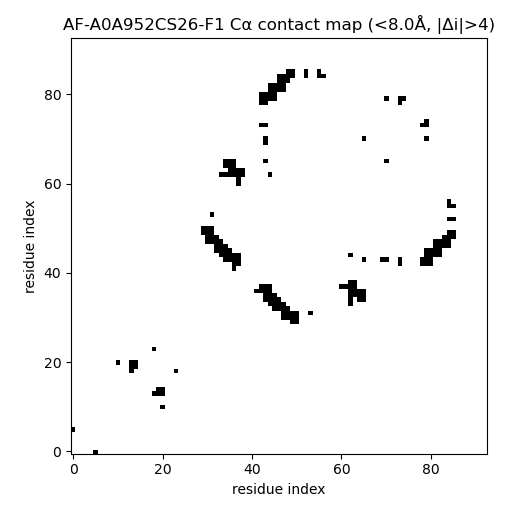 91.25 86 GLY A N 1
ATOM 646 C CA . GLY A 1 86 ? -1.662 -10.102 6.304 1.00 91.25 86 GLY A CA 1
ATOM 647 C C . GLY A 1 86 ? -2.667 -11.242 6.224 1.00 91.25 86 GLY A C 1
ATOM 648 O O . GLY A 1 86 ? -2.837 -11.851 5.160 1.00 91.25 86 GLY A O 1
ATOM 649 N N . PRO A 1 87 ? -3.361 -11.542 7.332 1.00 85.38 87 PRO A N 1
ATOM 650 C CA . PRO A 1 87 ? -4.497 -12.444 7.279 1.00 85.38 87 PRO A CA 1
ATOM 651 C C . PRO A 1 87 ? -5.486 -11.938 6.226 1.00 85.38 87 PRO A C 1
ATOM 653 O O . PRO A 1 87 ? -5.744 -10.734 6.116 1.00 85.38 87 PRO A O 1
ATOM 656 N N . ARG A 1 88 ? -6.044 -12.866 5.442 1.00 73.94 88 ARG A N 1
ATOM 657 C CA . ARG A 1 88 ? -7.199 -12.542 4.608 1.00 73.94 88 ARG A CA 1
ATOM 658 C C . ARG A 1 88 ? -8.291 -12.045 5.541 1.00 73.94 88 ARG A C 1
ATOM 660 O O . ARG A 1 88 ? -8.751 -12.800 6.398 1.00 73.94 88 ARG A O 1
ATOM 667 N N . LEU A 1 89 ? -8.685 -10.789 5.367 1.00 66.62 89 LEU A N 1
ATOM 668 C CA . LEU A 1 89 ? -9.891 -10.269 5.986 1.00 66.62 89 LEU A CA 1
ATOM 669 C C . LEU A 1 89 ? -11.026 -11.190 5.525 1.00 66.62 89 LEU A C 1
ATOM 671 O O . LEU A 1 89 ? -11.247 -11.351 4.323 1.00 66.62 89 LEU A O 1
ATOM 675 N N . ARG A 1 90 ? -11.660 -11.903 6.462 1.00 62.59 90 ARG A N 1
ATOM 676 C CA . ARG A 1 90 ? -12.844 -12.704 6.149 1.00 62.59 90 ARG A CA 1
ATOM 677 C C . ARG A 1 90 ? -13.955 -11.717 5.800 1.00 62.59 90 ARG A C 1
ATOM 679 O O . ARG A 1 90 ? -14.614 -11.213 6.695 1.00 62.59 90 ARG A O 1
ATOM 686 N N . GLY A 1 91 ? -14.111 -11.410 4.518 1.00 56.94 91 GLY A N 1
ATOM 687 C CA . GLY A 1 91 ? -15.329 -10.792 4.015 1.00 56.94 91 GLY A CA 1
ATOM 688 C C . GLY A 1 91 ? -16.403 -11.867 3.921 1.00 56.94 91 GLY A C 1
ATOM 689 O O . GLY A 1 91 ? -16.167 -12.909 3.300 1.00 56.94 91 GLY A O 1
ATOM 690 N N . GLU A 1 92 ? -17.540 -11.646 4.576 1.00 49.00 92 GLU A N 1
ATOM 691 C CA . GLU A 1 92 ? -18.772 -12.382 4.294 1.00 49.00 92 GLU A CA 1
ATOM 692 C C . GLU A 1 92 ? -19.064 -12.283 2.786 1.00 49.00 92 GLU A C 1
ATOM 694 O O . GLU A 1 92 ? -18.855 -11.234 2.172 1.00 49.00 92 GLU A O 1
ATOM 699 N N . ARG A 1 93 ? -19.423 -13.420 2.183 1.00 40.62 93 ARG A N 1
ATOM 700 C CA . ARG A 1 93 ? -19.832 -13.507 0.777 1.00 40.62 93 ARG A CA 1
ATOM 701 C C . ARG A 1 93 ? -21.260 -13.026 0.608 1.00 40.62 93 ARG A C 1
ATOM 703 O O . ARG A 1 93 ? -22.066 -13.359 1.503 1.00 40.62 93 ARG A O 1
#

Mean predicted aligned error: 6.02 Å

Sequence 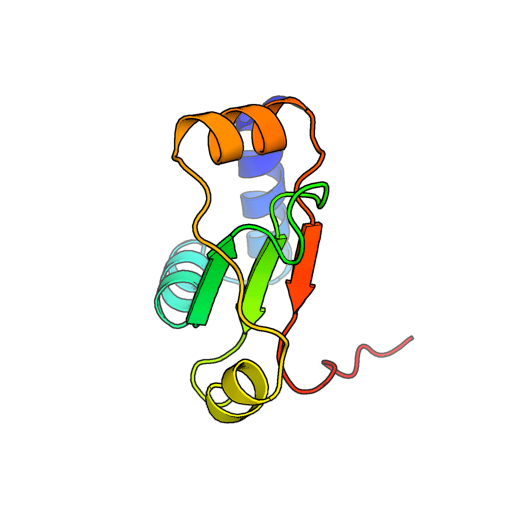(93 aa):
MSETTLHARLEQTLADLGVEAGALEELASNLLWRIGRANDDGPVTVRVGLASSAELFQSLQRLRGAADAEIEEAVKDGTVRVEWVGPRLRGER

pLDDT: mean 88.28, std 10.5, range [40.62, 96.69]

Solvent-accessible surface area (backbone atoms only — not comparable to full-atom values): 5551 Å² total; per-residue (Å²): 132,59,70,71,61,53,51,56,50,50,54,50,54,30,54,76,70,74,43,59,72,67,55,54,55,54,48,59,72,58,40,41,76,48,70,15,20,72,44,95,94,44,50,44,30,40,38,38,27,53,57,90,29,54,69,61,60,69,76,44,84,70,59,40,83,60,56,71,69,58,50,51,49,25,58,76,70,66,50,54,43,79,42,83,44,60,81,80,77,83,70,84,129